Protein 7ZG6 (pdb70)

Solvent-accessible surface area: 6741 Å² total; per-residue (Å²): 139,82,31,46,70,3,75,0,57,3,124,70,78,37,69,54,46,0,52,41,0,5,138,43,75,171,84,64,81,34,70,4,0,7,75,26,0,16,137,25,0,91,135,25,26,79,65,149,183,84,104,97,220,128,108,37,103,1,99,1,164,2,104,67,80,45,64,42,50,0,39,36,0,4,136,39,78,176,71,62,80,38,68,2,0,9,79,22,0,19,128,16,0,96,106,17,37,103,89,107,165,126,166,142

B-factor: mean 56.15, std 16.44, range [32.3, 111.28]

InterPro domains:
  IPR010985 Ribbon-helix-helix [SSF47598] (11-86)
  IPR014795 Antitoxin TacA 1-like [PF08681] (13-90)
  IPR014795 Antitoxin TacA 1-like [PTHR35401] (2-94)

Nearest PDB structures (foldseek):
  3h87-assembly1_C  TM=8.526E-01  e=2.978E+00  Mycobacterium tuberculosis H37Rv
  4d8j-assembly1_A  TM=6.589E-01  e=2.978E+00  Escherichia coli
  6sbx-assembly1_C  TM=6.107E-01  e=6.221E-01  Myxococcus xanthus
  3h87-assembly1_C  TM=8.522E-01  e=3.629E+00  Mycobacterium tuberculosis H37Rv
  4d8j-assembly1_A  TM=6.686E-01  e=2.243E+00  Escherichia coli

Structure (mmCIF, N/CA/C/O backbone):
data_7ZG6
#
_entry.id   7ZG6
#
_cell.length_a   68.990
_cell.length_b   68.990
_cell.length_c   69.470
_cell.angle_alpha   90.000
_cell.angle_beta   90.000
_cell.angle_gamma   120.000
#
_symmetry.space_group_name_H-M   'H 3'
#
loop_
_entity.id
_entity.type
_entity.pdbx_description
1 polymer 'DUF1778 domain-containing protein'
2 non-polymer 'MAGNESIUM ION'
3 water water
#
loop_
_atom_site.group_PDB
_atom_site.id
_atom_site.type_symbol
_atom_site.label_atom_id
_atom_site.label_alt_id
_atom_site.label_comp_id
_atom_site.label_asym_id
_atom_site.label_entity_id
_atom_site.label_seq_id
_atom_site.pdbx_PDB_ins_code
_atom_site.Cartn_x
_atom_site.Cartn_y
_atom_site.Cartn_z
_atom_site.occupancy
_atom_site.B_iso_or_equiv
_atom_site.auth_seq_id
_atom_site.auth_comp_id
_atom_site.auth_asym_id
_atom_site.auth_atom_id
_atom_site.pdbx_PDB_model_num
ATOM 1 N N . LYS A 1 5 ? -20.938 -16.736 7.445 1.00 93.26 5 LYS A N 1
ATOM 2 C CA . LYS A 1 5 ? -21.313 -17.309 8.736 1.00 96.17 5 LYS A CA 1
ATOM 3 C C . LYS A 1 5 ? -21.348 -16.238 9.825 1.00 104.01 5 LYS A C 1
ATOM 4 O O . LYS A 1 5 ? -22.417 -15.745 10.185 1.00 105.70 5 LYS A O 1
ATOM 6 N N . SER A 1 6 ? -20.165 -15.892 10.346 1.00 111.28 6 SER A N 1
ATOM 7 C CA . SER A 1 6 ? -20.018 -14.828 11.337 1.00 100.05 6 SER A CA 1
ATOM 8 C C . SER A 1 6 ? -20.406 -13.459 10.793 1.00 98.26 6 SER A C 1
ATOM 9 O O . SER A 1 6 ? -20.549 -12.517 11.583 1.00 88.09 6 SER A O 1
ATOM 12 N N . ASP A 1 7 ? -20.613 -13.346 9.480 1.00 89.14 7 ASP A N 1
ATOM 13 C CA . ASP A 1 7 ? -20.675 -12.074 8.772 1.00 83.09 7 ASP A CA 1
ATOM 14 C C . ASP A 1 7 ? -21.892 -11.239 9.145 1.00 85.68 7 ASP A C 1
ATOM 15 O O . ASP A 1 7 ? -22.875 -11.719 9.720 1.00 87.99 7 ASP A O 1
ATOM 20 N N . VAL A 1 8 ? -21.805 -9.959 8.771 1.00 73.31 8 VAL A N 1
ATOM 21 C CA . VAL A 1 8 ? -22.785 -8.941 9.106 1.00 62.51 8 VAL A CA 1
ATOM 22 C C . VAL A 1 8 ? -23.143 -8.211 7.821 1.00 67.69 8 VAL A C 1
ATOM 23 O O . VAL A 1 8 ? -22.319 -8.060 6.913 1.00 75.14 8 VAL A O 1
ATOM 27 N N . GLN A 1 9 ? -24.390 -7.786 7.731 1.00 59.31 9 GLN A N 1
ATOM 28 C CA . GLN A 1 9 ? -24.835 -6.885 6.683 1.00 55.01 9 GLN A CA 1
ATOM 29 C C . GLN A 1 9 ? -24.913 -5.500 7.307 1.00 67.60 9 GLN A C 1
ATOM 30 O O . GLN A 1 9 ? -25.694 -5.267 8.233 1.00 69.58 9 GLN A O 1
ATOM 32 N N . LEU A 1 10 ? -24.085 -4.591 6.831 1.00 62.99 10 LEU A N 1
ATOM 33 C CA . LEU A 1 10 ? -24.172 -3.201 7.246 1.00 62.40 10 LEU A CA 1
ATOM 34 C C . LEU A 1 10 ? -24.906 -2.427 6.166 1.00 66.54 10 LEU A C 1
ATOM 35 O O . LEU A 1 10 ? -24.614 -2.566 4.976 1.00 60.40 10 LEU A O 1
ATOM 40 N N . ASN A 1 11 ? -25.903 -1.663 6.581 1.00 70.77 11 ASN A N 1
ATOM 41 C CA . ASN A 1 11 ? -26.848 -1.034 5.675 1.00 67.28 11 ASN A CA 1
ATOM 42 C C . ASN A 1 11 ? -26.699 0.477 5.768 1.00 67.10 11 ASN A C 1
ATOM 43 O O . ASN A 1 11 ? -26.922 1.065 6.833 1.00 70.71 11 ASN A O 1
ATOM 48 N N . LEU A 1 12 ? -26.327 1.099 4.658 1.00 52.65 12 LEU A N 1
ATOM 49 C CA . LEU A 1 12 ? -25.969 2.509 4.602 1.00 52.97 12 LEU A CA 1
ATOM 50 C C . LEU A 1 12 ? -27.014 3.256 3.801 1.00 60.46 12 LEU A C 1
ATOM 51 O O . LEU A 1 12 ? -27.254 2.925 2.636 1.00 60.93 12 LEU A O 1
ATOM 56 N N . ARG A 1 13 ? -27.638 4.247 4.412 1.00 48.32 13 ARG A N 1
ATOM 57 C CA . ARG A 1 13 ? -28.370 5.231 3.633 1.00 51.76 13 ARG A CA 1
ATOM 58 C C . ARG A 1 13 ? -27.349 6.187 3.044 1.00 57.15 13 ARG A C 1
ATOM 59 O O . ARG A 1 13 ? -26.473 6.673 3.767 1.00 46.51 13 ARG A O 1
ATOM 61 N N . ALA A 1 14 ? -27.434 6.430 1.730 1.00 50.35 14 ALA A N 1
ATOM 62 C CA . ALA A 1 14 ? -26.444 7.245 1.044 1.00 55.42 14 ALA A CA 1
ATOM 63 C C . ALA A 1 14 ? -27.099 8.131 -0.008 1.00 56.94 14 ALA A C 1
ATOM 64 O O . ALA A 1 14 ? -28.196 7.854 -0.492 1.00 63.12 14 ALA A O 1
ATOM 66 N N . LYS A 1 15 ? -26.409 9.216 -0.346 1.00 52.04 15 LYS A N 1
ATOM 67 C CA . LYS A 1 15 ? -26.869 10.107 -1.400 1.00 49.72 15 LYS A CA 1
ATOM 68 C C . LYS A 1 15 ? -26.518 9.502 -2.745 1.00 59.61 15 LYS A C 1
ATOM 69 O O . LYS A 1 15 ? -25.447 8.911 -2.920 1.00 55.78 15 LYS A O 1
ATOM 75 N N . GLU A 1 16 ? -27.424 9.642 -3.705 1.00 58.07 16 GLU A N 1
ATOM 76 C CA . GLU A 1 16 ? -27.164 9.017 -4.988 1.00 52.5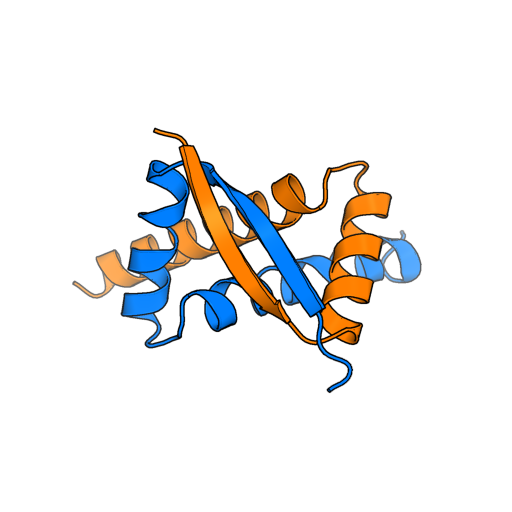1 16 GLU A CA 1
ATOM 77 C C . GLU A 1 16 ? -25.890 9.552 -5.615 1.00 51.18 16 GLU A C 1
ATOM 78 O O . GLU A 1 16 ? -25.162 8.800 -6.268 1.00 52.54 16 GLU A O 1
ATOM 84 N N . SER A 1 17 ? -25.585 10.832 -5.397 1.00 49.15 17 SER A N 1
ATOM 85 C CA . SER A 1 17 ? -24.305 11.383 -5.831 1.00 54.08 17 SER A CA 1
ATOM 86 C C . SER A 1 17 ? -23.125 10.650 -5.203 1.00 56.13 17 SER A C 1
ATOM 87 O O . SER A 1 17 ? -22.073 10.505 -5.841 1.00 58.07 17 SER A O 1
ATOM 90 N N . GLN A 1 18 ? -23.269 10.183 -3.962 1.00 49.36 18 GLN A N 1
ATOM 91 C CA . GLN A 1 18 ? -22.167 9.468 -3.336 1.00 43.89 18 GLN A CA 1
ATOM 92 C C . GLN A 1 18 ? -22.016 8.083 -3.930 1.00 41.52 18 GLN A C 1
ATOM 93 O O . GLN A 1 18 ? -20.895 7.622 -4.173 1.00 41.93 18 GLN A O 1
ATOM 99 N N . ARG A 1 19 ? -23.128 7.391 -4.149 1.00 40.75 19 ARG A N 1
ATOM 100 C CA . ARG A 1 19 ? -23.032 6.085 -4.779 1.00 49.97 19 ARG A CA 1
ATOM 101 C C . ARG A 1 19 ? -22.371 6.190 -6.147 1.00 47.33 19 ARG A C 1
ATOM 102 O O . ARG A 1 19 ? -21.503 5.377 -6.484 1.00 46.51 19 ARG A O 1
ATOM 110 N N . ALA A 1 20 ? -22.721 7.221 -6.916 1.00 50.33 20 ALA A N 1
ATOM 111 C CA . ALA A 1 20 ? -22.139 7.403 -8.246 1.00 43.82 20 ALA A CA 1
ATOM 112 C C . ALA A 1 20 ? -20.632 7.571 -8.158 1.00 48.17 20 ALA A C 1
ATOM 113 O O . ALA A 1 20 ? -19.878 6.922 -8.894 1.00 43.33 20 ALA A O 1
ATOM 115 N N A LEU A 1 21 ? -20.179 8.432 -7.240 0.65 50.73 21 LEU A N 1
ATOM 116 N N B LEU A 1 21 ? -20.166 8.429 -7.245 0.35 50.61 21 LEU A N 1
ATOM 117 C CA A LEU A 1 21 ? -18.751 8.678 -7.067 0.65 47.29 21 LEU A CA 1
ATOM 118 C CA B LEU A 1 21 ? -18.729 8.657 -7.105 0.35 47.21 21 LEU A CA 1
ATOM 119 C C A LEU A 1 21 ? -18.012 7.395 -6.711 0.65 45.64 21 LEU A C 1
ATOM 120 C C B LEU A 1 21 ? -17.999 7.379 -6.715 0.35 45.53 21 LEU A C 1
ATOM 121 O O A LEU A 1 21 ? -16.984 7.068 -7.314 0.65 41.17 21 LEU A O 1
ATOM 122 O O B LEU A 1 21 ? -16.956 7.047 -7.290 0.35 41.26 21 LEU A O 1
ATOM 131 N N . ILE A 1 22 ? -18.526 6.656 -5.725 1.00 45.07 22 ILE A N 1
ATOM 132 C CA . ILE A 1 22 ? -17.858 5.451 -5.253 1.00 39.86 22 ILE A CA 1
ATOM 133 C C . ILE A 1 22 ? -17.823 4.408 -6.363 1.00 40.23 22 ILE A C 1
ATOM 134 O O . ILE A 1 22 ? -16.802 3.738 -6.583 1.00 35.65 22 ILE A O 1
ATOM 139 N N . ASP A 1 23 ? -18.909 4.309 -7.125 1.00 41.21 23 ASP A N 1
ATOM 140 C CA . ASP A 1 23 ? -18.962 3.337 -8.215 1.00 44.17 23 ASP A CA 1
ATOM 141 C C . ASP A 1 23 ? -17.917 3.659 -9.286 1.00 42.35 23 ASP A C 1
ATOM 142 O O . ASP A 1 23 ? -17.233 2.760 -9.785 1.00 36.43 23 ASP A O 1
ATOM 147 N N . ALA A 1 24 ? -17.755 4.943 -9.632 1.00 42.02 24 ALA A N 1
ATOM 148 C CA . ALA A 1 24 ? -16.737 5.325 -10.614 1.00 37.65 24 ALA A CA 1
ATOM 149 C C . ALA A 1 24 ? -15.336 4.905 -10.171 1.00 41.84 24 ALA A C 1
ATOM 150 O O . ALA A 1 24 ? -14.544 4.399 -10.974 1.00 42.75 24 ALA A O 1
ATOM 152 N N . ALA A 1 25 ? -15.008 5.100 -8.887 1.00 41.43 25 ALA A N 1
ATOM 153 C CA . ALA A 1 25 ? -13.694 4.710 -8.381 1.00 36.46 25 ALA A CA 1
ATOM 154 C C . ALA A 1 25 ? -13.530 3.196 -8.356 1.00 38.79 25 ALA A C 1
ATOM 155 O O . ALA A 1 25 ? -12.466 2.672 -8.704 1.00 40.96 25 ALA A O 1
ATOM 157 N N . ALA A 1 26 ? -14.553 2.481 -7.893 1.00 40.37 26 ALA A N 1
ATOM 158 C CA . ALA A 1 26 ? -14.494 1.024 -7.883 1.00 43.97 26 ALA A CA 1
ATOM 159 C C . ALA A 1 26 ? -14.213 0.485 -9.277 1.00 37.93 26 ALA A C 1
ATOM 160 O O . ALA A 1 26 ? -13.480 -0.500 -9.434 1.00 39.63 26 ALA A O 1
ATOM 162 N N . GLU A 1 27 ? -14.802 1.114 -10.295 1.00 39.01 27 GLU A N 1
ATOM 163 C CA . GLU A 1 27 ? -14.580 0.715 -11.686 1.00 38.05 27 GLU A CA 1
ATOM 164 C C . GLU A 1 27 ? -13.120 0.903 -12.095 1.00 37.24 27 GLU A C 1
ATOM 165 O O . GLU A 1 27 ? -12.506 0.009 -12.686 1.00 43.98 27 GLU A O 1
ATOM 171 N N . ILE A 1 28 ? -12.550 2.061 -11.778 1.00 41.00 28 ILE A N 1
ATOM 172 C CA . ILE A 1 28 ? -11.141 2.336 -12.069 1.00 42.32 28 ILE A CA 1
ATOM 173 C C . ILE A 1 28 ? -10.237 1.290 -11.426 1.00 45.35 28 ILE A C 1
ATOM 174 O O . ILE A 1 28 ? -9.254 0.843 -12.025 1.00 43.45 28 ILE A O 1
ATOM 179 N N . LEU A 1 29 ? -10.528 0.912 -10.186 1.00 41.86 29 LEU A N 1
ATOM 180 C CA . LEU A 1 29 ? -9.680 0.009 -9.436 1.00 40.82 29 LEU A CA 1
ATOM 181 C C . LEU A 1 29 ? -9.996 -1.449 -9.715 1.00 38.71 29 LEU A C 1
ATOM 182 O O . LEU A 1 29 ? -9.310 -2.327 -9.189 1.00 46.81 29 LEU A O 1
ATOM 187 N N . HIS A 1 30 ? -11.032 -1.726 -10.498 1.00 41.95 30 HIS A N 1
ATOM 188 C CA . HIS A 1 30 ? -11.466 -3.096 -10.771 1.00 41.74 30 HIS A CA 1
ATOM 189 C C . HIS A 1 30 ? -11.806 -3.834 -9.479 1.00 47.01 30 HIS A C 1
ATOM 190 O O . HIS A 1 30 ? -11.419 -4.986 -9.281 1.00 45.16 30 HIS A O 1
ATOM 197 N N . LYS A 1 31 ? -12.547 -3.156 -8.596 1.00 39.05 31 LYS A N 1
ATOM 198 C CA . LYS A 1 31 ? -13.006 -3.720 -7.333 1.00 43.62 31 LYS A CA 1
ATOM 199 C C . LYS A 1 31 ? -14.527 -3.672 -7.231 1.00 40.73 31 LYS A C 1
ATOM 200 O O . LYS A 1 31 ? -15.170 -2.759 -7.750 1.00 39.48 31 LYS A O 1
ATOM 206 N N . SER A 1 32 ? -15.102 -4.649 -6.532 1.00 42.04 32 SER A N 1
ATOM 207 C CA . SER A 1 32 ? -16.511 -4.538 -6.180 1.00 44.56 32 SER A CA 1
ATOM 208 C C . SER A 1 32 ? -16.722 -3.278 -5.361 1.00 43.40 32 SER A C 1
ATOM 209 O O . SER A 1 32 ? -15.800 -2.785 -4.718 1.00 38.87 32 SER A O 1
ATOM 212 N N . 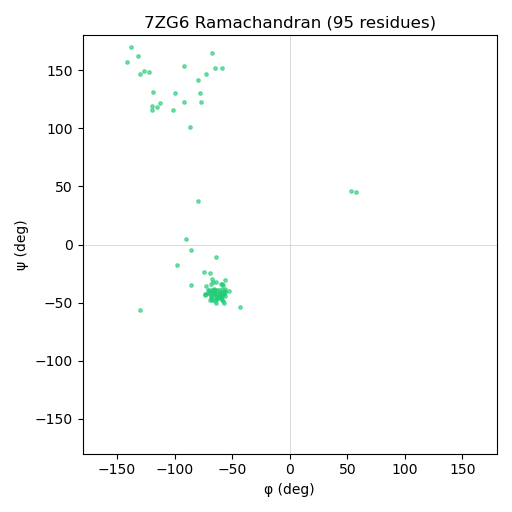ARG A 1 33 ? -17.931 -2.720 -5.441 1.00 44.24 33 ARG A N 1
ATOM 213 C CA . ARG A 1 33 ? -18.255 -1.560 -4.618 1.00 45.87 33 ARG A CA 1
ATOM 214 C C . ARG A 1 33 ? -18.050 -1.872 -3.143 1.00 40.91 33 ARG A C 1
ATOM 215 O O . ARG A 1 33 ? -17.516 -1.050 -2.391 1.00 38.02 33 ARG A O 1
ATOM 223 N N . THR A 1 34 ? -18.457 -3.062 -2.711 1.00 40.24 34 THR A N 1
ATOM 224 C CA . THR A 1 34 ? -18.292 -3.401 -1.307 1.00 42.73 34 THR A CA 1
ATOM 225 C C . THR A 1 34 ? -16.826 -3.476 -0.931 1.00 45.29 34 THR A C 1
ATOM 226 O O . THR A 1 34 ? -16.428 -2.963 0.113 1.00 40.01 34 THR A O 1
ATOM 230 N N . ASP A 1 35 ? -16.000 -4.089 -1.778 1.00 39.18 35 ASP A N 1
ATOM 231 C CA . ASP A 1 35 ? -14.585 -4.216 -1.447 1.00 45.04 35 ASP A CA 1
ATOM 232 C C . ASP A 1 35 ? -13.937 -2.841 -1.341 1.00 45.00 35 ASP A C 1
ATOM 233 O O . ASP A 1 35 ? -13.223 -2.545 -0.372 1.00 43.28 35 ASP A O 1
ATOM 238 N N . PHE A 1 36 ? -14.220 -1.969 -2.307 1.00 39.10 36 PHE A N 1
ATOM 239 C CA . PHE A 1 36 ? -13.671 -0.618 -2.260 1.00 46.11 36 PHE A CA 1
ATOM 240 C C . PHE A 1 36 ? -14.079 0.088 -0.977 1.00 38.74 36 PHE A C 1
ATOM 241 O O . PHE A 1 36 ? -13.243 0.690 -0.302 1.00 41.85 36 PHE A O 1
ATOM 249 N N . ILE A 1 37 ? -15.365 0.041 -0.632 1.00 37.20 37 ILE A N 1
ATOM 250 C CA . ILE A 1 37 ? -15.850 0.789 0.525 1.00 33.67 37 ILE A CA 1
ATOM 251 C C . ILE A 1 37 ? -15.230 0.259 1.807 1.00 38.54 37 ILE A C 1
ATOM 252 O O . ILE A 1 37 ? -14.716 1.028 2.622 1.00 42.67 37 ILE A O 1
ATOM 257 N N . LEU A 1 38 ? -15.259 -1.063 2.008 1.00 38.87 38 LEU A N 1
ATOM 258 C CA . LEU A 1 38 ? -14.785 -1.600 3.277 1.00 43.24 38 LEU A CA 1
ATOM 259 C C . LEU A 1 38 ? -13.278 -1.456 3.417 1.00 46.46 38 LEU A C 1
ATOM 260 O O . LEU A 1 38 ? -12.784 -1.133 4.504 1.00 40.09 38 LEU A O 1
ATOM 265 N N . GLU A 1 39 ? -12.525 -1.719 2.345 1.00 38.40 39 GLU A N 1
ATOM 266 C CA . GLU A 1 39 ? -11.074 -1.590 2.438 1.00 42.27 39 GLU A CA 1
ATOM 267 C C . GLU A 1 39 ? -10.686 -0.150 2.784 1.00 42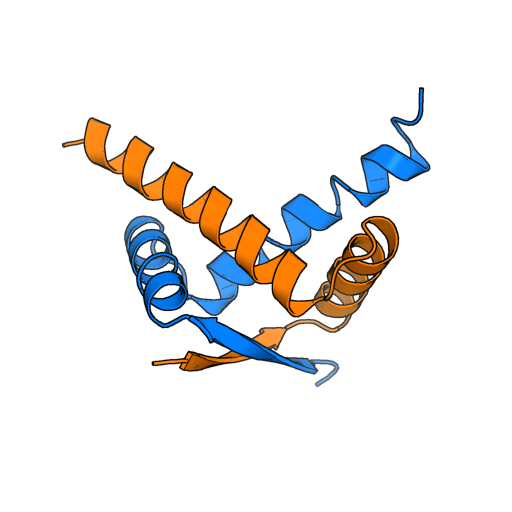.93 39 GLU A C 1
ATOM 268 O O . GLU A 1 39 ? -9.856 0.084 3.674 1.00 41.76 39 GLU A O 1
ATOM 274 N N . THR A 1 40 ? -11.316 0.826 2.119 1.00 36.35 40 THR A N 1
ATOM 275 C CA A THR A 1 40 ? -11.015 2.223 2.420 0.52 40.46 40 THR A CA 1
ATOM 276 C CA B THR A 1 40 ? -11.055 2.233 2.403 0.48 40.44 40 THR A CA 1
ATOM 277 C C . THR A 1 40 ? -11.432 2.585 3.839 1.00 35.63 40 THR A C 1
ATOM 278 O O . THR A 1 40 ? -10.686 3.263 4.547 1.00 33.01 40 THR A O 1
ATOM 285 N N . ALA A 1 41 ? -12.626 2.166 4.266 1.00 36.79 41 ALA A N 1
ATOM 286 C CA . ALA A 1 41 ? -13.092 2.545 5.600 1.00 42.19 41 ALA A CA 1
ATOM 287 C C . ALA A 1 41 ? -12.254 1.896 6.692 1.00 34.34 41 ALA A C 1
ATOM 288 O O . ALA A 1 41 ? -11.936 2.541 7.693 1.00 41.08 41 ALA A O 1
ATOM 290 N N . CYS A 1 42 ? -11.891 0.622 6.537 1.00 34.55 42 CYS A N 1
ATOM 291 C CA . CYS A 1 42 ? -11.078 -0.024 7.566 1.00 41.14 42 CYS A CA 1
ATOM 292 C C . CYS A 1 42 ? -9.680 0.581 7.624 1.00 38.55 42 CYS A C 1
ATOM 293 O O . CYS A 1 42 ? -9.114 0.756 8.705 1.00 36.85 42 CYS A O 1
ATOM 296 N N . GLN A 1 43 ? -9.106 0.893 6.467 1.00 36.73 43 GLN A N 1
ATOM 297 C CA . GLN A 1 43 ? -7.805 1.560 6.419 1.00 38.95 43 GLN A CA 1
ATOM 298 C C . GLN A 1 43 ? -7.853 2.872 7.189 1.00 41.66 43 GLN A C 1
ATOM 299 O O . GLN A 1 43 ? -7.023 3.126 8.068 1.00 40.30 43 GLN A O 1
ATOM 305 N N . ALA A 1 44 ? -8.860 3.695 6.898 1.00 36.43 44 ALA A N 1
ATOM 306 C CA . ALA A 1 44 ? -9.071 4.917 7.659 1.00 36.68 44 ALA A CA 1
ATOM 307 C C . ALA A 1 44 ? -9.287 4.621 9.136 1.00 38.43 44 ALA A C 1
ATOM 308 O O . ALA A 1 44 ? -8.793 5.358 9.996 1.00 40.83 44 ALA A O 1
ATOM 310 N N . ALA A 1 45 ? -9.998 3.535 9.461 1.00 39.75 45 ALA A N 1
ATOM 311 C CA . ALA A 1 45 ? -10.270 3.243 10.876 1.00 34.12 45 ALA A CA 1
ATOM 312 C C . ALA A 1 45 ? -9.003 2.861 11.620 1.00 36.65 45 ALA A C 1
ATOM 313 O O . ALA A 1 45 ? -8.786 3.333 12.743 1.00 44.39 45 ALA A O 1
ATOM 315 N N . GLU A 1 46 ? -8.161 1.989 11.044 1.00 39.97 46 GLU A N 1
ATOM 316 C CA . GLU A 1 46 ? -6.918 1.675 11.740 1.00 38.91 46 GLU A CA 1
ATOM 317 C C . GLU A 1 46 ? -6.111 2.925 12.023 1.00 43.03 46 GLU A C 1
ATOM 318 O O . GLU A 1 46 ? -5.539 3.061 13.108 1.00 44.14 46 GLU A O 1
ATOM 324 N N . LYS A 1 47 ? -6.065 3.848 11.075 1.00 39.49 47 LYS A N 1
ATOM 325 C CA A LYS A 1 47 ? -5.350 5.107 11.275 0.52 42.31 47 LYS A CA 1
ATOM 326 C CA B LYS A 1 47 ? -5.323 5.080 11.302 0.48 42.30 47 LYS A CA 1
ATOM 327 C C . LYS A 1 47 ? -5.933 5.895 12.439 1.00 42.70 47 LYS A C 1
ATOM 328 O O . LYS A 1 47 ? -5.200 6.455 13.254 1.00 40.20 47 LYS A O 1
ATOM 339 N N . VAL A 1 48 ? -7.267 5.976 12.510 1.00 41.33 48 VAL A N 1
ATOM 340 C CA . VAL A 1 48 ? -7.907 6.709 13.599 1.00 43.65 48 VAL A CA 1
ATOM 341 C C . VAL A 1 48 ? -7.536 6.089 14.937 1.00 42.12 48 VAL A C 1
ATOM 342 O O . VAL A 1 48 ? -7.161 6.792 15.879 1.00 40.36 48 VAL A O 1
ATOM 346 N N . ILE A 1 49 ? -7.598 4.759 15.028 1.00 41.31 49 ILE A N 1
ATOM 347 C CA . ILE A 1 49 ? -7.301 4.101 16.293 1.00 37.50 49 ILE A CA 1
ATOM 348 C C . ILE A 1 49 ? -5.817 4.191 16.625 1.00 50.15 49 ILE A C 1
ATOM 349 O O . ILE A 1 49 ? -5.449 4.440 17.777 1.00 49.81 49 ILE A O 1
ATOM 354 N N . LEU A 1 50 ? -4.936 3.995 15.646 1.00 40.95 50 LEU A N 1
ATOM 355 C CA . LEU A 1 50 ? -3.517 4.091 15.974 1.00 41.38 50 LEU A CA 1
ATOM 356 C C . LEU A 1 50 ? -3.154 5.506 16.399 1.00 44.49 50 LEU A C 1
ATOM 357 O O . LEU A 1 50 ? -2.338 5.692 17.306 1.00 44.41 50 LEU A O 1
ATOM 362 N N . ASP A 1 51 ? -3.731 6.512 15.725 1.00 42.58 51 ASP A N 1
ATOM 363 C CA . ASP A 1 51 ? -3.541 7.914 16.097 1.00 50.56 51 ASP A CA 1
ATOM 364 C C . ASP A 1 51 ? -3.857 8.154 17.573 1.00 51.65 51 ASP A C 1
ATOM 365 O O . ASP A 1 51 ? -3.161 8.913 18.257 1.00 54.63 51 ASP A O 1
ATOM 370 N N . ARG A 1 52 ? -4.906 7.517 18.079 1.00 51.45 52 ARG A N 1
ATOM 371 C CA . ARG A 1 52 ? -5.347 7.740 19.447 1.00 57.41 52 ARG A CA 1
ATOM 372 C C . ARG A 1 52 ? -4.611 6.862 20.451 1.00 56.84 52 ARG A C 1
ATOM 373 O O . ARG A 1 52 ? -4.344 7.307 21.572 1.00 62.89 52 ARG A O 1
ATOM 381 N N . ARG A 1 53 ? -4.270 5.628 20.078 1.00 51.70 53 ARG A N 1
ATOM 382 C CA . ARG A 1 53 ? -3.664 4.689 21.009 1.00 56.02 53 ARG A CA 1
ATOM 383 C C . ARG A 1 53 ? -2.139 4.622 20.911 1.00 61.25 53 ARG A C 1
ATOM 384 O O . ARG A 1 53 ? -1.503 4.131 21.847 1.00 64.96 53 ARG A O 1
ATOM 392 N N . VAL A 1 54 ? -1.526 5.089 19.827 1.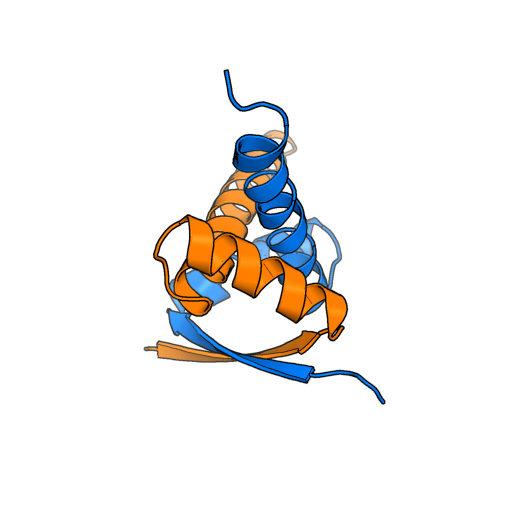00 51.64 54 VAL A N 1
ATOM 393 C CA . VAL A 1 54 ? -0.077 4.941 19.708 1.00 55.27 54 VAL A CA 1
ATOM 394 C C . VAL A 1 54 ? 0.625 6.241 19.348 1.00 56.37 54 VAL A C 1
ATOM 395 O O . VAL A 1 54 ? 1.553 6.664 20.042 1.00 69.62 54 VAL A O 1
ATOM 399 N N . PHE A 1 55 ? 0.238 6.861 18.244 1.00 51.88 55 PHE A N 1
ATOM 400 C CA . PHE A 1 55 ? 0.804 8.160 17.868 1.00 54.18 55 PHE A CA 1
ATOM 401 C C . PHE A 1 55 ? 0.170 9.316 18.635 1.00 62.73 55 PHE A C 1
ATOM 402 O O . PHE A 1 55 ? -0.048 10.392 18.078 1.00 74.91 55 PHE A O 1
ATOM 410 N N . ASN A 1 56 ? -0.143 9.114 19.911 1.00 62.04 56 ASN A N 1
ATOM 411 C CA . ASN A 1 56 ? -0.684 10.159 20.774 1.00 70.10 56 ASN A CA 1
ATOM 412 C C . ASN A 1 56 ? 0.494 10.917 21.364 1.00 74.67 56 ASN A C 1
ATOM 413 O O . ASN A 1 56 ? 1.129 10.478 22.326 1.00 82.90 56 ASN A O 1
ATOM 418 N N . PHE A 1 57 ? 0.776 12.085 20.801 1.00 71.68 57 PHE A N 1
ATOM 419 C CA . PHE A 1 57 ? 1.910 12.880 21.281 1.00 85.21 57 PHE A CA 1
ATOM 420 C C . PHE A 1 57 ? 1.448 14.177 21.945 1.00 82.52 57 PHE A C 1
ATOM 421 O O . PHE A 1 57 ? 0.361 14.234 22.512 1.00 85.12 57 PHE A O 1
ATOM 429 N N . SER B 1 6 ? -32.228 11.574 -5.450 1.00 84.19 6 SER B N 1
ATOM 430 C CA . SER B 1 6 ? -32.828 10.861 -4.324 1.00 90.13 6 SER B CA 1
ATOM 431 C C . SER B 1 6 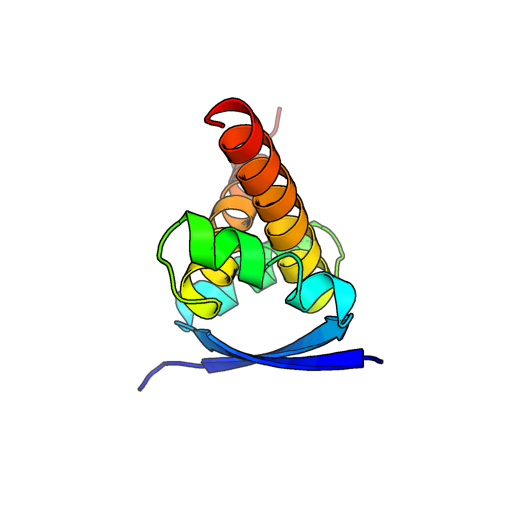? -31.776 10.262 -3.366 1.00 90.41 6 SER B C 1
ATOM 432 O O . SER B 1 6 ? -30.567 10.302 -3.637 1.00 81.27 6 SER B O 1
ATOM 435 N N . ASP B 1 7 ? -32.242 9.742 -2.231 1.00 68.84 7 ASP B N 1
ATOM 436 C CA . ASP B 1 7 ? -31.408 8.966 -1.328 1.00 70.47 7 ASP B CA 1
ATOM 437 C C . ASP B 1 7 ? -31.540 7.500 -1.711 1.00 72.18 7 ASP B C 1
ATOM 438 O O . ASP B 1 7 ? -32.558 7.083 -2.272 1.00 70.94 7 ASP B O 1
ATOM 443 N N . VAL B 1 8 ? -30.507 6.711 -1.417 1.00 53.79 8 VAL B N 1
ATOM 444 C CA . VAL B 1 8 ? -30.453 5.330 -1.880 1.00 64.63 8 VAL B CA 1
ATOM 445 C C . VAL B 1 8 ? -29.942 4.445 -0.749 1.00 67.37 8 VAL B C 1
ATOM 446 O O . VAL B 1 8 ? -29.486 4.925 0.287 1.00 64.57 8 VAL B O 1
ATOM 450 N N . GLN B 1 9 ? -30.029 3.133 -0.956 1.00 61.74 9 GLN B N 1
ATOM 451 C CA . GLN B 1 9 ? -29.675 2.156 0.063 1.00 54.63 9 GLN B CA 1
ATOM 452 C C . GLN B 1 9 ? -28.531 1.283 -0.433 1.00 65.98 9 GLN B C 1
ATOM 453 O O . GLN B 1 9 ? -28.580 0.769 -1.553 1.00 60.66 9 GLN B O 1
ATOM 459 N N . LEU B 1 10 ? -27.505 1.119 0.399 1.00 58.16 10 LEU B N 1
ATOM 460 C CA . LEU B 1 10 ? -26.347 0.301 0.066 1.00 61.25 10 LEU B CA 1
ATOM 461 C C . LEU B 1 10 ? -26.217 -0.827 1.077 1.00 59.31 10 LEU B C 1
ATOM 462 O O . LEU B 1 10 ? -25.969 -0.575 2.259 1.00 64.98 10 LEU B O 1
ATOM 467 N N . ASN B 1 11 ? -26.364 -2.064 0.611 1.00 59.59 11 ASN B N 1
ATOM 468 C CA . ASN B 1 11 ? -26.114 -3.247 1.429 1.00 69.28 11 ASN B CA 1
ATOM 469 C C . ASN B 1 11 ? -24.669 -3.692 1.267 1.00 68.91 11 ASN B C 1
ATOM 470 O O . ASN B 1 11 ? -24.236 -3.991 0.148 1.00 68.42 11 ASN B O 1
ATOM 475 N N . LEU B 1 12 ? -23.936 -3.775 2.377 1.00 56.92 12 LEU B N 1
ATOM 476 C CA . LEU B 1 12 ? -22.575 -4.302 2.359 1.00 58.08 12 LEU B CA 1
ATOM 477 C C . LEU B 1 12 ? -22.476 -5.522 3.253 1.00 60.35 12 LEU B C 1
ATOM 478 O O . LEU B 1 12 ? -22.696 -5.431 4.464 1.00 58.43 12 LEU B O 1
ATOM 483 N N . ARG B 1 13 ? -22.122 -6.649 2.664 1.00 50.81 13 ARG B N 1
ATOM 484 C CA . ARG B 1 13 ? -21.725 -7.806 3.440 1.00 50.74 13 ARG B CA 1
ATOM 485 C C . ARG B 1 13 ? -20.308 -7.557 3.920 1.00 57.85 13 ARG B C 1
ATOM 486 O O . ARG B 1 13 ? -19.415 -7.298 3.109 1.00 62.39 13 ARG B O 1
ATOM 494 N N . ALA B 1 14 ? -20.104 -7.589 5.232 1.00 49.66 14 ALA B N 1
ATOM 495 C CA . ALA B 1 14 ? -18.793 -7.341 5.801 1.00 50.63 14 ALA B CA 1
ATOM 496 C C . ALA B 1 14 ? -18.441 -8.420 6.816 1.00 52.42 14 ALA B C 1
ATOM 497 O O . ALA B 1 14 ? -19.300 -9.163 7.285 1.00 65.52 14 ALA B O 1
ATOM 499 N N . LYS B 1 15 ? -17.150 -8.513 7.119 1.00 55.47 15 LYS B N 1
ATOM 500 C CA . LYS B 1 15 ? -16.646 -9.350 8.200 1.00 51.56 15 LYS B CA 1
ATOM 501 C C . LYS B 1 15 ? -16.994 -8.713 9.544 1.00 58.75 15 LYS B C 1
ATOM 502 O O . LYS B 1 15 ? -16.983 -7.487 9.685 1.00 54.18 15 LYS B O 1
ATOM 508 N N . GLU B 1 16 ? -17.256 -9.538 10.563 1.00 55.14 16 GLU B N 1
ATOM 509 C CA . GLU B 1 16 ? -17.588 -8.936 11.854 1.00 53.72 16 GLU B CA 1
ATOM 510 C C . GLU B 1 16 ? -16.421 -8.133 12.416 1.00 54.35 16 GLU B C 1
ATOM 511 O O . GLU B 1 16 ? -16.631 -7.115 13.090 1.00 55.71 16 GLU B O 1
ATOM 517 N N . SER B 1 17 ? -15.186 -8.561 12.138 1.00 53.94 17 SER B N 1
ATOM 518 C CA . SER B 1 17 ? -14.021 -7.792 12.571 1.00 61.28 17 SER B CA 1
ATOM 519 C C . SER B 1 17 ? -13.924 -6.464 11.836 1.00 53.65 17 SER B C 1
ATOM 520 O O . SER B 1 17 ? -13.382 -5.492 12.374 1.00 57.47 17 SER B O 1
ATOM 523 N N . GLN B 1 18 ? -14.415 -6.408 10.601 1.00 56.73 18 GLN B N 1
ATOM 524 C CA . GLN B 1 18 ? -14.479 -5.130 9.907 1.00 51.11 18 GLN B CA 1
ATOM 525 C C . GLN B 1 18 ? -15.497 -4.214 10.572 1.00 46.16 18 GLN B C 1
ATOM 526 O O . GLN B 1 18 ? -15.217 -3.036 10.817 1.00 43.18 18 GLN B O 1
ATOM 532 N N . ARG B 1 19 ? -16.699 -4.727 10.844 1.00 48.85 19 ARG B N 1
ATOM 533 C CA . ARG B 1 19 ? -17.708 -3.885 11.477 1.00 50.54 19 ARG B CA 1
ATOM 534 C C . ARG B 1 19 ? -17.229 -3.400 12.828 1.00 47.99 19 ARG B C 1
ATOM 535 O O . ARG B 1 19 ? -17.388 -2.219 13.158 1.00 49.81 19 ARG B O 1
ATOM 543 N N . ALA B 1 20 ? -16.595 -4.286 13.599 1.00 43.64 20 ALA B N 1
ATOM 544 C CA . ALA B 1 20 ? -16.093 -3.905 14.911 1.00 48.00 20 ALA B CA 1
ATOM 545 C C . ALA B 1 20 ? -15.030 -2.828 14.800 1.00 52.10 20 ALA B C 1
ATOM 546 O O . ALA B 1 20 ? -14.979 -1.900 15.614 1.00 43.17 20 ALA B O 1
ATOM 548 N N .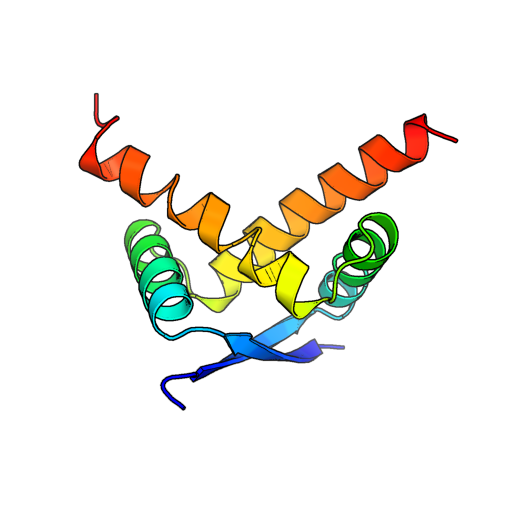 LEU B 1 21 ? -14.166 -2.932 13.801 1.00 49.93 21 LEU B N 1
ATOM 549 C CA . LEU B 1 21 ? -13.136 -1.918 13.637 1.00 41.41 21 LEU B CA 1
ATOM 550 C C . LEU B 1 21 ? -13.734 -0.563 13.247 1.00 44.42 21 LEU B C 1
ATOM 551 O O . LEU B 1 21 ? -13.370 0.467 13.823 1.00 41.52 21 LEU B O 1
ATOM 556 N N . ILE B 1 22 ? -14.649 -0.540 12.266 1.00 40.21 22 ILE B N 1
ATOM 557 C CA . ILE B 1 22 ? -15.248 0.723 11.821 1.00 38.41 22 ILE B CA 1
ATOM 558 C C . ILE B 1 22 ? -16.011 1.388 12.966 1.00 44.00 22 ILE B C 1
ATOM 559 O O . ILE B 1 22 ? -15.882 2.598 13.206 1.00 40.53 22 ILE B O 1
ATOM 564 N N . ASP B 1 23 ? -16.797 0.606 13.713 1.00 38.95 23 ASP B N 1
ATOM 565 C CA . ASP B 1 23 ? -17.571 1.184 14.812 1.00 42.17 23 ASP B CA 1
ATOM 566 C C . ASP B 1 23 ? -16.662 1.803 15.871 1.00 41.12 23 ASP B C 1
ATO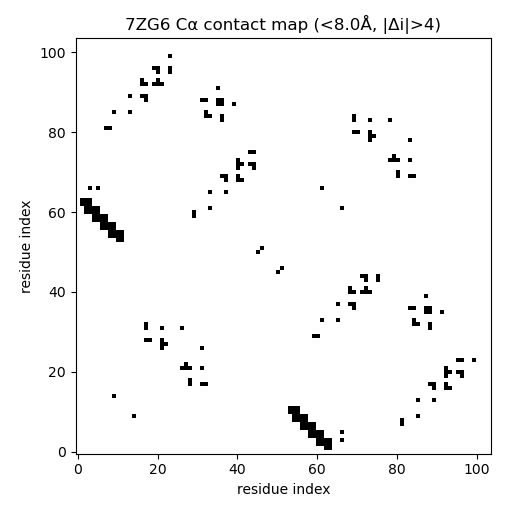M 567 O O . ASP B 1 23 ? -16.958 2.880 16.394 1.00 38.92 23 ASP B O 1
ATOM 572 N N . ALA B 1 24 ? -15.533 1.151 16.178 1.00 44.29 24 ALA B N 1
ATOM 573 C CA . ALA B 1 24 ? -14.583 1.696 17.144 1.00 40.17 24 ALA B CA 1
ATOM 574 C C . ALA B 1 24 ? -14.056 3.057 16.708 1.00 41.88 24 ALA B C 1
ATOM 575 O O . ALA B 1 24 ? -13.930 3.984 17.517 1.00 38.10 24 ALA B O 1
ATOM 577 N N . ALA B 1 25 ? -13.700 3.190 15.436 1.00 35.76 25 ALA B N 1
ATOM 578 C CA . ALA B 1 25 ? -13.207 4.478 14.969 1.00 36.40 25 ALA B CA 1
ATOM 579 C C . ALA B 1 25 ? -14.334 5.495 14.862 1.00 35.11 25 ALA B C 1
ATOM 580 O O . ALA B 1 25 ? -14.127 6.682 15.143 1.00 40.49 25 ALA B O 1
ATOM 582 N N . ALA B 1 26 ? -15.533 5.055 14.464 1.00 34.63 26 ALA B N 1
ATOM 583 C CA . ALA B 1 26 ? -16.684 5.963 14.438 1.00 38.69 26 ALA B CA 1
ATOM 584 C C . ALA B 1 26 ? -16.951 6.546 15.823 1.00 44.57 26 ALA B C 1
ATOM 585 O O . ALA B 1 26 ? -17.175 7.758 15.968 1.00 40.22 26 ALA B O 1
ATOM 587 N N .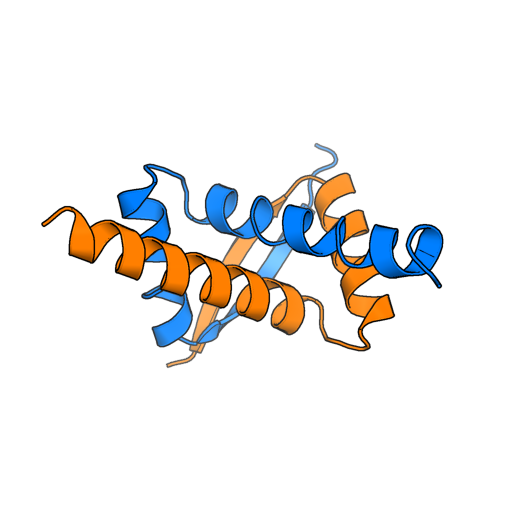 GLU B 1 27 ? -16.909 5.698 16.857 1.00 40.57 27 GLU B N 1
ATOM 588 C CA . GLU B 1 27 ? -17.090 6.178 18.222 1.00 40.48 27 GLU B CA 1
ATOM 589 C C . GLU B 1 27 ? -16.021 7.209 18.585 1.00 50.05 27 GLU B C 1
ATOM 590 O O . GLU B 1 27 ? -16.325 8.259 19.162 1.00 45.65 27 GLU B O 1
ATOM 596 N N . ILE B 1 28 ? -14.756 6.919 18.257 1.00 46.33 28 ILE B N 1
ATOM 597 C CA . ILE B 1 28 ? -13.659 7.828 18.592 1.00 42.41 28 ILE B CA 1
ATOM 598 C C . ILE B 1 28 ? -13.923 9.209 18.008 1.00 46.79 28 ILE B C 1
ATOM 599 O O . ILE B 1 28 ? -13.692 10.235 18.653 1.00 45.63 28 ILE B O 1
ATOM 604 N N . LEU B 1 29 ? -14.432 9.262 16.793 1.00 41.66 29 LEU B N 1
ATOM 605 C CA . LEU B 1 29 ? -14.641 10.539 16.140 1.00 42.68 29 LEU B CA 1
ATOM 606 C C . LEU B 1 29 ? -16.017 11.121 16.419 1.00 46.68 29 LEU B C 1
ATOM 607 O O . LEU B 1 29 ? -16.358 12.162 15.852 1.00 49.18 29 LEU B O 1
ATOM 612 N N . HIS B 1 30 ? -16.815 10.480 17.267 1.00 43.28 30 HIS B N 1
ATOM 613 C CA . HIS B 1 30 ? -18.165 10.955 17.555 1.00 45.25 30 HIS B CA 1
ATOM 614 C C . HIS B 1 30 ? -18.973 11.157 16.272 1.00 49.36 30 HIS B C 1
ATOM 615 O O . HIS B 1 30 ? -19.659 12.162 16.083 1.00 47.27 30 HIS B O 1
ATOM 622 N N . LYS B 1 31 ? -18.893 10.168 15.382 1.00 45.59 31 LYS B N 1
ATOM 623 C CA . LYS B 1 31 ? -19.548 10.212 14.089 1.00 45.80 31 LYS B CA 1
ATOM 624 C C . LYS B 1 31 ? -20.405 8.962 13.931 1.00 46.45 31 LYS B C 1
ATOM 625 O O . LYS B 1 31 ? -20.095 7.910 14.496 1.00 40.63 31 LYS B O 1
ATOM 631 N N . SER B 1 32 ? -21.504 9.074 13.191 1.00 43.76 32 SER B N 1
ATOM 632 C CA . SER B 1 32 ? -22.279 7.874 12.903 1.00 48.54 32 SER B CA 1
ATOM 633 C C . SER B 1 32 ? -21.440 6.937 12.055 1.00 43.59 32 SER B C 1
ATOM 634 O O . SER B 1 32 ? -20.543 7.372 11.331 1.00 38.91 32 SER B O 1
ATOM 637 N N . ARG B 1 33 ? -21.710 5.637 12.187 1.00 40.98 33 ARG B N 1
ATOM 638 C CA . ARG B 1 33 ? -21.011 4.674 11.352 1.00 45.96 33 ARG B CA 1
ATOM 639 C C . ARG B 1 33 ? -21.200 5.008 9.883 1.00 43.84 33 ARG B C 1
ATOM 640 O O . ARG B 1 33 ? -20.245 4.981 9.090 1.00 44.95 33 ARG B O 1
ATOM 648 N N . THR B 1 34 ? -22.429 5.336 9.505 1.00 40.73 34 THR B N 1
ATOM 649 C CA . THR B 1 34 ? -22.697 5.685 8.120 1.00 36.72 34 THR B CA 1
ATOM 650 C C . THR B 1 34 ? -21.868 6.883 7.677 1.00 41.82 34 THR B C 1
ATOM 651 O O . THR B 1 34 ? -21.266 6.856 6.607 1.00 39.47 34 THR B O 1
ATOM 655 N N . ASP B 1 35 ? -21.806 7.941 8.491 1.00 39.41 35 ASP B N 1
ATOM 656 C CA . ASP B 1 35 ? -21.060 9.124 8.060 1.00 40.79 35 ASP B CA 1
ATOM 657 C C . ASP B 1 35 ? -19.574 8.821 7.947 1.00 39.26 35 ASP B C 1
ATOM 658 O O . ASP B 1 35 ? -18.905 9.296 7.021 1.00 44.89 35 ASP B O 1
ATOM 663 N N . PHE B 1 36 ? -19.044 8.028 8.872 1.00 46.15 36 PHE B N 1
ATOM 664 C CA . PHE B 1 36 ? -17.632 7.687 8.806 1.00 43.63 36 PHE B CA 1
ATOM 665 C C . PHE B 1 36 ? -17.324 6.925 7.534 1.00 39.49 36 PHE B C 1
ATOM 666 O O . PHE B 1 36 ? -16.318 7.198 6.873 1.00 38.59 36 PHE B O 1
ATOM 674 N N . ILE B 1 37 ? -18.171 5.954 7.181 1.00 33.22 37 ILE B N 1
ATOM 675 C CA . ILE B 1 37 ? -17.862 5.086 6.051 1.00 41.04 37 ILE B CA 1
ATOM 676 C C . ILE B 1 37 ? -17.933 5.864 4.743 1.00 41.22 37 ILE B C 1
ATOM 677 O O . ILE B 1 37 ? -17.043 5.757 3.897 1.00 43.76 37 ILE B O 1
ATOM 682 N N . LEU B 1 38 ? -19.010 6.642 4.553 1.00 42.65 38 LEU B N 1
ATOM 683 C CA . LEU B 1 38 ? -19.206 7.390 3.315 1.00 38.29 38 LEU B CA 1
ATOM 684 C C . LEU B 1 38 ? -18.139 8.455 3.151 1.00 41.34 38 LEU B C 1
ATOM 685 O O . LEU B 1 38 ? -17.597 8.628 2.056 1.00 40.29 38 LEU B O 1
ATOM 690 N N . GLU B 1 39 ? -17.819 9.174 4.230 1.00 37.19 39 GLU B N 1
ATOM 691 C CA . GLU B 1 39 ? -16.869 10.273 4.130 1.00 37.53 39 GLU B CA 1
ATOM 692 C C . GLU B 1 39 ? -15.487 9.754 3.740 1.00 43.74 39 GLU B C 1
ATOM 693 O O . GLU B 1 39 ? -14.849 10.287 2.821 1.00 44.33 39 GLU B O 1
ATOM 699 N N . THR B 1 40 ? -15.023 8.682 4.388 1.00 37.06 40 THR B N 1
ATOM 700 C CA . THR B 1 40 ? -13.727 8.123 4.002 1.00 37.63 40 THR B CA 1
ATOM 701 C C . THR B 1 40 ? -13.764 7.523 2.597 1.00 41.56 40 THR B C 1
ATOM 702 O O . THR B 1 40 ? -12.810 7.673 1.837 1.00 33.78 40 THR B O 1
ATOM 706 N N . ALA B 1 41 ? -14.854 6.846 2.221 1.00 37.23 41 ALA B N 1
ATOM 707 C CA . ALA B 1 41 ? -14.882 6.241 0.895 1.00 41.09 41 ALA B CA 1
ATOM 708 C C . ALA B 1 41 ? -15.002 7.302 -0.197 1.00 35.64 41 ALA B C 1
ATOM 709 O O . ALA B 1 41 ? -14.381 7.173 -1.254 1.00 45.27 41 ALA B O 1
ATOM 711 N N . CYS B 1 42 ? -15.798 8.349 0.025 1.00 39.58 42 CYS B N 1
ATOM 712 C CA . CYS B 1 42 ? -15.889 9.417 -0.967 1.00 42.81 42 CYS B CA 1
ATOM 713 C C . CYS B 1 42 ? -14.567 10.159 -1.114 1.00 45.99 42 CYS B C 1
ATOM 714 O O . CYS B 1 42 ? -14.162 10.494 -2.232 1.00 42.37 42 CYS B O 1
ATOM 717 N N . GLN B 1 43 ? -13.886 10.435 -0.001 1.00 40.83 43 GLN B N 1
ATOM 718 C CA . GLN B 1 43 ? -12.567 11.066 -0.065 1.00 42.57 43 GLN B CA 1
ATOM 719 C C . GLN B 1 43 ? -11.587 10.218 -0.863 1.00 44.91 43 GLN B C 1
ATOM 720 O O . GLN B 1 43 ? -10.886 10.722 -1.750 1.00 49.30 43 GLN B O 1
ATOM 726 N N . ALA B 1 44 ? -11.534 8.916 -0.576 1.00 41.07 44 ALA B N 1
ATOM 727 C CA . ALA B 1 44 ? -10.678 8.036 -1.361 1.00 41.20 44 ALA B CA 1
ATOM 728 C C . ALA B 1 44 ? -11.072 8.029 -2.839 1.00 45.56 44 ALA B C 1
ATOM 729 O O . ALA B 1 44 ? -10.204 8.042 -3.715 1.00 38.85 44 ALA B O 1
ATOM 731 N N . ALA B 1 45 ? -12.377 7.997 -3.135 1.00 44.27 45 ALA B N 1
ATOM 732 C CA . ALA B 1 45 ? -12.838 7.924 -4.526 1.00 41.82 45 ALA B CA 1
ATOM 733 C C . ALA B 1 45 ? -12.440 9.167 -5.308 1.00 45.73 45 ALA B C 1
ATOM 734 O O . ALA B 1 45 ? -11.961 9.074 -6.449 1.00 48.63 45 ALA B O 1
ATOM 736 N N . GLU B 1 46 ? -12.732 10.339 -4.750 1.00 39.06 46 GLU B N 1
ATOM 737 C CA . GLU B 1 46 ? -12.238 11.591 -5.302 1.00 48.45 46 GLU B CA 1
ATOM 738 C C . GLU B 1 46 ? -10.780 11.461 -5.688 1.00 52.61 46 GLU B C 1
ATOM 739 O O . GLU B 1 46 ? -10.401 11.721 -6.833 1.00 49.69 46 GLU B O 1
ATOM 745 N N . LYS B 1 47 ? -9.953 11.034 -4.737 1.00 46.52 47 LYS B N 1
ATOM 746 C CA . LYS B 1 47 ? -8.535 10.850 -5.012 1.00 46.13 47 LYS B CA 1
ATOM 747 C C . LYS B 1 47 ? -8.296 9.870 -6.150 1.00 52.21 47 LYS B C 1
ATOM 748 O O . LYS B 1 47 ? -7.375 10.064 -6.942 1.00 50.59 47 LYS B O 1
ATOM 754 N N . VAL B 1 48 ? -9.128 8.841 -6.287 1.00 48.72 48 VAL B N 1
ATOM 755 C CA . VAL B 1 48 ? -8.865 7.841 -7.319 1.00 45.89 48 VAL B CA 1
ATOM 756 C C . VAL B 1 48 ? -9.166 8.404 -8.708 1.00 50.72 48 VAL B C 1
ATOM 757 O O . VAL B 1 48 ? -8.391 8.203 -9.656 1.00 52.59 48 VAL B O 1
ATOM 761 N N . ILE B 1 49 ? -10.273 9.139 -8.858 1.00 42.35 49 ILE B N 1
ATOM 762 C CA . ILE B 1 49 ? -10.584 9.677 -10.180 1.00 54.37 49 ILE B CA 1
ATOM 763 C C . ILE B 1 49 ? -9.585 10.748 -10.598 1.00 60.24 49 ILE B C 1
ATOM 764 O O . ILE B 1 49 ? -9.229 10.835 -11.781 1.00 57.82 49 ILE B O 1
ATOM 769 N N . LEU B 1 50 ? -9.076 11.544 -9.659 1.00 49.37 50 LEU B N 1
ATOM 770 C CA . LEU B 1 50 ? -8.143 12.593 -10.055 1.00 57.76 50 LEU B CA 1
ATOM 771 C C . LEU B 1 50 ? -6.804 12.016 -10.513 1.00 56.22 50 LEU B C 1
ATOM 772 O O . LEU B 1 50 ? -6.211 12.514 -11.476 1.00 67.08 50 LEU B O 1
ATOM 777 N N . ASP B 1 51 ? -6.307 10.967 -9.849 1.00 53.14 51 ASP B N 1
ATOM 778 C CA . ASP B 1 51 ? -5.084 10.320 -10.315 1.00 53.48 51 ASP B CA 1
ATOM 779 C C . ASP B 1 51 ? -5.300 9.568 -11.622 1.00 66.78 51 ASP B C 1
ATOM 780 O O . ASP B 1 51 ? -4.344 9.372 -12.373 1.00 79.45 51 ASP B O 1
ATOM 785 N N . ARG B 1 52 ? -6.532 9.153 -11.915 1.00 59.73 52 ARG B N 1
ATOM 786 C CA . ARG B 1 52 ? -6.809 8.537 -13.201 1.00 67.63 52 ARG B CA 1
ATOM 787 C C . ARG B 1 52 ? -6.806 9.587 -14.306 1.00 68.84 52 ARG B C 1
ATOM 788 O O . ARG B 1 52 ? -6.211 9.374 -15.367 1.00 76.05 52 ARG B O 1
ATOM 796 N N . ARG B 1 53 ? -7.435 10.739 -14.054 1.00 64.84 53 ARG B N 1
ATOM 797 C CA . ARG B 1 53 ? -7.512 11.796 -15.058 1.00 74.59 53 ARG B CA 1
ATOM 798 C C . ARG B 1 53 ? -6.137 12.226 -15.561 1.00 80.35 53 ARG B C 1
ATOM 799 O O . ARG B 1 53 ? -6.000 12.624 -16.724 1.00 82.40 53 ARG B O 1
ATOM 807 N N . VAL B 1 54 ? -5.105 12.149 -14.723 1.00 79.47 54 VAL B N 1
ATOM 808 C CA . VAL B 1 54 ? -3.785 12.515 -15.223 1.00 77.95 54 VAL B CA 1
ATOM 809 C C . VAL B 1 54 ? -3.224 11.434 -16.140 1.00 85.47 54 VAL B C 1
ATOM 810 O O . VAL B 1 54 ? -2.384 11.733 -16.999 1.00 89.51 54 VAL B O 1
ATOM 814 N N . PHE B 1 55 ? -3.686 10.184 -16.004 1.00 87.86 55 PHE B N 1
ATOM 815 C CA . PHE B 1 55 ? -3.227 9.130 -16.906 1.00 84.38 55 PHE B CA 1
ATOM 816 C C . PHE B 1 55 ? -3.711 9.384 -18.325 1.00 90.92 55 PHE B C 1
ATOM 817 O O . PHE B 1 55 ? -3.022 9.030 -19.291 1.00 77.45 55 PHE B O 1
ATOM 825 N N . ASN B 1 56 ? -4.886 9.984 -18.466 1.00 84.24 56 ASN B N 1
ATOM 826 C CA . ASN B 1 56 ? -5.404 10.337 -19.772 1.00 93.97 56 ASN B CA 1
ATOM 827 C C . ASN B 1 56 ? -4.868 11.709 -20.188 1.00 88.78 56 ASN B C 1
ATOM 828 O O . ASN B 1 56 ? -5.630 12.648 -20.407 1.00 94.08 56 ASN B O 1
#

Sequence (104 aa):
KSDVQLNLRAKESQRALLIDAAAEILHKSRTDFILETTACQAAEKKVILDRRVFNFSDVQLNLRAKESQRALIDAAAEILHKSRTDFILETACQAAEKVILDRRVFN

Radius of gyration: 14.11 Å; Cα contacts (8 Å, |Δi|>4): 120; chains: 2; bounding box: 35×30×41 Å

Organism: Salmonella typhimurium (strain 14028s / SGSC 2262) (NCBI:txid588858)

Secondary structure (DSSP, 8-state):
---EEEEEEEEHHHHHHHHHHHHHHT--HHHHHHHHHHHHHHHHHHHHHTS--/-EEEEEEEE-HHHHHHHHHHHHHTT--HHHHHHHHHHHHHHHHHHHHHHH-

Foldseek 3Di:
DPDDDDDDDDDPVVVVVLVVVCVVVVHDSVVSVVVVVVVVVVVVVCVVVPVPD/DDDDDDDDDDPVVVVVLVVVCVVVVHDSVVSVCVVVVVVVVVVVVVVVVVD